Protein AF-A0A350P9B7-F1 (afdb_monomer)

Solvent-accessible surface area (backbone atoms only — not comparable to full-atom values): 4298 Å² total; per-residue (Å²): 116,55,77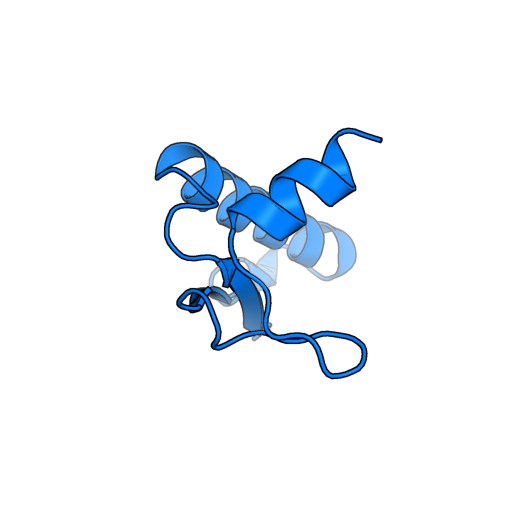,44,78,47,78,45,42,56,83,71,59,54,74,66,54,49,54,50,50,49,52,52,52,47,51,52,54,20,74,76,71,40,68,87,43,53,95,45,51,44,73,44,81,44,68,38,56,68,60,75,45,68,60,99,89,41,62,37,40,58,70,56,52,55,56,68,72,73,114

Foldseek 3Di:
DAEEEAEDAVPLDDPVRVVVVQVVVLVVVCVVPNVVCSVVHHYHYHHDYFQRDDDPPDGGHPVRVVVVVVD

Sequence (71 aa):
MPLITVKVFEDELDQAQSKKLIEEITNTVTRLTSEKLRPATWVVIEEIKDGHWGVAGNALSLDDVQKMMAD

pLDDT: mean 95.07, std 6.96, range [48.88, 98.62]

Nearest PDB structures (foldseek):
  4fdx-assembly1_B  TM=8.152E-01  e=1.213E-03  Methylibium petroleiphilum PM1
  3abf-assembly1_B  TM=9.004E-01  e=4.119E-03  Thermus thermophilus HB8
  3m21-assembly1_C  TM=8.875E-01  e=3.360E-03  Helicobacter pylori 26695
  3m21-assembly1_F  TM=7.914E-01  e=1.591E-03  Helicobacter pylori 26695
  8t9o-assembly1_A  TM=8.088E-01  e=5.785E-03  Herbaspirillum

InterPro domains:
  IPR004370 4-oxalocrotonate tautomerase-like domain [PF01361] (2-60)
  IPR014347 Tautomerase/MIF superfamily [G3DSA:3.30.429.10] (1-61)
  IPR014347 Tautomerase/MIF superfamily [SSF55331] (2-67)

Radius of gyration: 14.78 Å; Cα contacts (8 Å, |Δi|>4): 81; chains: 1; bounding box: 32×21×39 Å

Mean predicted aligned error: 3.11 Å

Structure (mmCIF, N/CA/C/O backbone):
data_AF-A0A350P9B7-F1
#
_entry.id   AF-A0A350P9B7-F1
#
loop_
_atom_site.group_PDB
_atom_site.id
_atom_site.type_symbol
_atom_site.label_atom_id
_atom_site.label_alt_id
_atom_site.label_comp_id
_atom_site.label_asym_id
_atom_site.label_entity_id
_atom_site.label_seq_id
_atom_site.pdbx_PDB_ins_code
_atom_site.Cartn_x
_atom_site.Cartn_y
_atom_site.Cartn_z
_atom_site.occupancy
_atom_site.B_iso_or_equiv
_atom_site.auth_seq_id
_atom_site.auth_comp_id
_atom_site.auth_asym_id
_atom_site.auth_atom_id
_a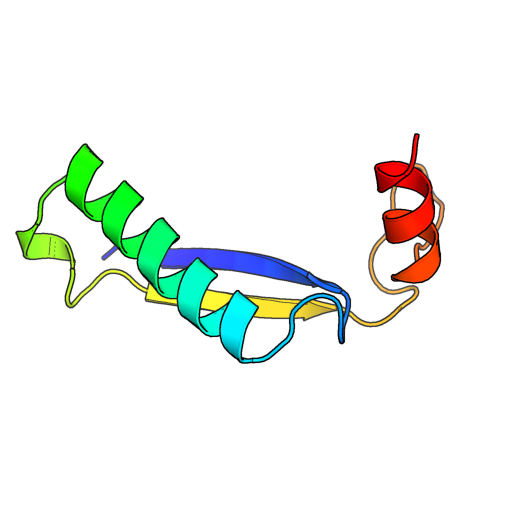tom_site.pdbx_PDB_model_num
ATOM 1 N N . MET A 1 1 ? -17.902 -0.651 5.540 1.00 86.88 1 MET A N 1
ATOM 2 C CA . MET A 1 1 ? -16.685 -1.481 5.479 1.00 86.88 1 MET A CA 1
ATOM 3 C C . MET A 1 1 ? -15.770 -0.834 4.456 1.00 86.88 1 MET A C 1
ATOM 5 O O . MET A 1 1 ? -16.084 -0.924 3.274 1.00 86.88 1 MET A O 1
ATOM 9 N N . PRO A 1 2 ? -14.783 -0.034 4.888 1.00 95.38 2 PRO A N 1
ATOM 10 C CA . PRO A 1 2 ? -13.849 0.615 3.972 1.00 95.38 2 PRO A CA 1
ATOM 11 C C . PRO A 1 2 ? -12.962 -0.421 3.275 1.00 95.38 2 PRO A C 1
ATOM 13 O O . PRO A 1 2 ? -12.442 -1.315 3.938 1.00 95.38 2 PRO A O 1
ATOM 16 N N . LEU A 1 3 ? -12.772 -0.272 1.966 1.00 97.88 3 LEU A N 1
ATOM 17 C CA . LEU A 1 3 ? -11.789 -1.021 1.186 1.00 97.88 3 LEU A CA 1
ATOM 18 C C . LEU A 1 3 ? -10.812 -0.028 0.567 1.00 97.88 3 LEU A C 1
ATOM 20 O O . LEU A 1 3 ? -11.230 0.934 -0.078 1.00 97.88 3 LEU A O 1
ATOM 24 N N . ILE A 1 4 ? -9.526 -0.275 0.777 1.00 98.31 4 ILE A N 1
ATOM 25 C CA . ILE A 1 4 ? -8.431 0.511 0.233 1.00 98.31 4 ILE A CA 1
ATOM 26 C C . ILE A 1 4 ? -7.554 -0.438 -0.573 1.00 98.31 4 ILE A C 1
ATOM 28 O O . ILE A 1 4 ? -7.101 -1.457 -0.053 1.00 98.31 4 ILE A O 1
ATOM 32 N N . THR A 1 5 ? -7.306 -0.087 -1.829 1.00 98.44 5 THR A N 1
ATOM 33 C CA . THR A 1 5 ? -6.372 -0.805 -2.695 1.00 98.44 5 THR A CA 1
ATOM 34 C C . THR A 1 5 ? -5.178 0.095 -2.949 1.00 98.44 5 THR A C 1
ATOM 36 O O . THR A 1 5 ? -5.331 1.202 -3.465 1.00 98.44 5 THR A O 1
ATOM 39 N N . VAL A 1 6 ? -3.997 -0.384 -2.583 1.00 98.06 6 VAL A N 1
ATOM 40 C CA . VAL A 1 6 ? -2.721 0.230 -2.934 1.00 98.06 6 VAL A CA 1
ATOM 41 C C . VAL A 1 6 ? -2.160 -0.562 -4.104 1.00 98.06 6 VAL A C 1
ATOM 43 O O . VAL A 1 6 ? -1.951 -1.764 -3.978 1.00 98.06 6 VAL A O 1
ATOM 46 N N . LYS A 1 7 ? -1.938 0.101 -5.237 1.00 97.50 7 LYS A N 1
ATOM 47 C CA . LYS A 1 7 ? -1.223 -0.490 -6.368 1.00 97.50 7 LYS A CA 1
ATOM 48 C C . LYS A 1 7 ? 0.215 0.002 -6.326 1.00 97.50 7 LYS A C 1
ATOM 50 O O . LYS A 1 7 ? 0.423 1.210 -6.225 1.00 97.50 7 LYS A O 1
ATOM 55 N N . VAL A 1 8 ? 1.154 -0.926 -6.397 1.00 96.44 8 VAL A N 1
ATOM 56 C CA . VAL A 1 8 ? 2.605 -0.692 -6.379 1.00 96.44 8 VAL A CA 1
ATOM 57 C C . VAL A 1 8 ? 3.259 -1.559 -7.446 1.00 96.44 8 VAL A C 1
ATOM 59 O O . VAL A 1 8 ? 2.613 -2.463 -7.978 1.00 96.44 8 VAL A O 1
ATOM 62 N N . PHE A 1 9 ? 4.512 -1.295 -7.783 1.00 97.00 9 PHE A N 1
ATOM 63 C CA . PHE A 1 9 ? 5.289 -2.225 -8.598 1.00 97.00 9 PHE A CA 1
ATOM 64 C C . PHE A 1 9 ? 5.669 -3.473 -7.791 1.00 97.00 9 PHE A C 1
ATOM 66 O O . PHE A 1 9 ? 5.769 -3.425 -6.564 1.00 97.00 9 PHE A O 1
ATOM 73 N N . GLU A 1 10 ? 5.858 -4.601 -8.481 1.00 96.38 10 GLU A N 1
ATOM 74 C CA . GLU A 1 10 ? 6.480 -5.789 -7.875 1.00 96.38 10 GLU A CA 1
ATOM 75 C C . GLU A 1 10 ? 7.832 -5.411 -7.250 1.00 96.38 10 GLU A C 1
ATOM 77 O O . GLU A 1 10 ? 8.586 -4.632 -7.828 1.00 96.38 10 GLU A O 1
ATOM 82 N N . ASP A 1 11 ? 8.104 -5.932 -6.050 1.00 94.25 11 ASP A N 1
ATOM 83 C CA . ASP A 1 11 ? 9.320 -5.673 -5.264 1.00 94.25 11 ASP A CA 1
ATOM 84 C C . ASP A 1 11 ? 9.548 -4.199 -4.840 1.00 94.25 11 ASP A C 1
ATOM 86 O O . ASP A 1 11 ? 10.582 -3.879 -4.249 1.00 94.25 11 ASP A O 1
ATOM 90 N N . GLU A 1 12 ? 8.581 -3.293 -5.059 1.00 94.38 12 GLU A N 1
ATOM 91 C CA . GLU A 1 12 ? 8.663 -1.896 -4.593 1.00 94.38 12 GLU A CA 1
ATOM 92 C C . GLU A 1 12 ? 8.633 -1.794 -3.060 1.00 94.38 12 GLU A C 1
ATOM 94 O O . GLU A 1 12 ? 9.288 -0.931 -2.470 1.00 94.38 12 GLU A O 1
ATOM 99 N N . LEU A 1 13 ? 7.859 -2.671 -2.412 1.00 95.31 13 LEU A N 1
ATOM 100 C CA . LEU A 1 13 ? 7.716 -2.728 -0.962 1.00 95.31 13 LEU A CA 1
ATOM 101 C C . LEU A 1 13 ? 8.268 -4.044 -0.426 1.00 95.31 13 LEU A C 1
ATOM 103 O O . LEU A 1 13 ? 7.801 -5.123 -0.782 1.00 95.31 13 LEU A O 1
ATOM 107 N N . ASP A 1 14 ? 9.166 -3.962 0.550 1.00 96.62 14 ASP A N 1
ATOM 108 C CA . ASP A 1 14 ? 9.503 -5.127 1.353 1.00 96.62 14 ASP A CA 1
ATOM 109 C C . ASP A 1 14 ? 8.337 -5.535 2.286 1.00 96.62 14 ASP A C 1
ATOM 111 O O . ASP A 1 14 ? 7.324 -4.839 2.465 1.00 96.62 14 ASP A O 1
ATOM 115 N N . GLN A 1 15 ? 8.478 -6.698 2.927 1.00 97.06 15 GLN A N 1
ATOM 116 C CA . GLN A 1 15 ? 7.456 -7.234 3.829 1.00 97.06 15 GLN A CA 1
ATOM 117 C C . GLN A 1 15 ? 7.151 -6.297 5.016 1.00 97.06 15 GLN A C 1
ATOM 119 O O . GLN A 1 15 ? 6.005 -6.215 5.474 1.00 97.06 15 GLN A O 1
ATOM 124 N N . ALA A 1 16 ? 8.160 -5.601 5.545 1.00 98.19 16 ALA A N 1
ATOM 125 C CA . ALA A 1 16 ? 8.002 -4.711 6.689 1.00 98.19 16 ALA A CA 1
ATOM 126 C C . ALA A 1 16 ? 7.292 -3.411 6.288 1.00 98.19 16 ALA A C 1
ATOM 128 O O . ALA A 1 16 ? 6.399 -2.953 7.008 1.00 98.19 16 ALA A O 1
ATOM 129 N N . GLN A 1 17 ? 7.636 -2.853 5.127 1.00 98.12 17 GLN A N 1
ATOM 130 C CA . GLN A 1 17 ? 6.985 -1.693 4.530 1.00 98.12 17 GLN A CA 1
ATOM 131 C C . GLN A 1 17 ? 5.517 -1.992 4.227 1.00 98.12 17 GLN A C 1
ATOM 133 O O . GLN A 1 17 ? 4.650 -1.224 4.643 1.00 98.12 17 GLN A O 1
ATOM 138 N N . SER A 1 18 ? 5.221 -3.146 3.623 1.00 98.12 18 SER A N 1
ATOM 139 C CA . SER A 1 18 ? 3.850 -3.601 3.366 1.00 98.12 18 SER A CA 1
ATOM 140 C C . SER A 1 18 ? 3.017 -3.686 4.649 1.00 98.12 18 SER A C 1
ATOM 142 O O . SER A 1 18 ? 1.911 -3.144 4.729 1.00 98.12 18 SER A O 1
ATOM 144 N N . LYS A 1 19 ? 3.568 -4.301 5.706 1.00 98.50 19 LYS A N 1
ATOM 145 C CA . LYS A 1 19 ? 2.900 -4.391 7.014 1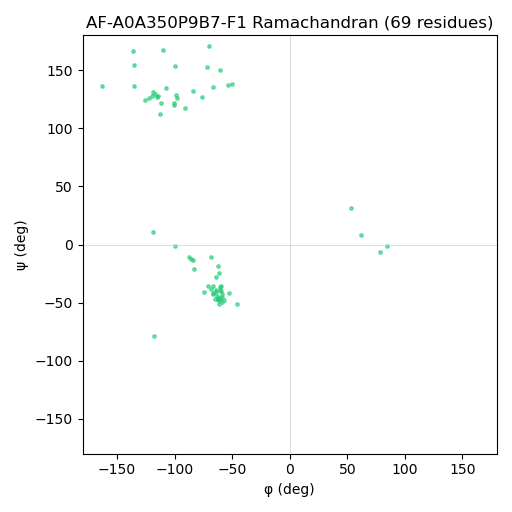.00 98.50 19 LYS A CA 1
ATOM 146 C C . LYS A 1 19 ? 2.629 -3.009 7.613 1.00 98.50 19 LYS A C 1
ATOM 148 O O . LYS A 1 19 ? 1.521 -2.754 8.086 1.00 98.50 19 LYS A O 1
ATOM 153 N N . LYS A 1 20 ? 3.628 -2.124 7.587 1.00 98.56 20 LYS A N 1
ATOM 154 C CA . LYS A 1 20 ? 3.510 -0.761 8.116 1.00 98.56 20 LYS A CA 1
ATOM 155 C C . LYS A 1 20 ? 2.485 0.060 7.332 1.00 98.56 20 LYS A C 1
ATOM 157 O O . LYS A 1 20 ? 1.710 0.797 7.931 1.00 98.56 20 LYS A O 1
ATOM 162 N N . LEU A 1 21 ? 2.437 -0.095 6.011 1.00 98.31 21 LEU A N 1
ATOM 163 C CA . LEU A 1 21 ? 1.485 0.610 5.158 1.00 98.31 21 LEU A CA 1
ATOM 164 C C . LEU A 1 21 ? 0.036 0.227 5.491 1.00 98.31 21 LEU A C 1
ATOM 166 O O . LEU A 1 21 ? -0.813 1.104 5.650 1.00 98.31 21 LEU A O 1
ATOM 170 N N . ILE A 1 22 ? -0.235 -1.069 5.674 1.00 98.50 22 ILE A N 1
ATOM 171 C CA . ILE A 1 22 ? -1.553 -1.570 6.096 1.00 98.50 22 ILE A CA 1
ATOM 172 C C . ILE A 1 22 ? -1.964 -0.976 7.450 1.00 98.50 22 ILE A C 1
ATOM 174 O O . ILE A 1 22 ? -3.107 -0.534 7.616 1.00 98.50 22 ILE A O 1
ATOM 178 N N . GLU A 1 23 ? -1.041 -0.945 8.412 1.00 98.62 23 GLU A N 1
ATOM 179 C CA . GLU A 1 23 ? -1.274 -0.373 9.739 1.00 98.62 23 GLU A CA 1
ATOM 180 C C . GLU A 1 23 ? -1.616 1.123 9.665 1.00 98.62 23 GLU A C 1
ATOM 182 O O . GLU A 1 23 ? -2.648 1.550 10.191 1.00 98.62 23 GLU A O 1
ATOM 187 N N . GLU A 1 24 ? -0.800 1.915 8.969 1.00 98.62 24 GLU A N 1
ATOM 188 C CA . GLU A 1 24 ? -0.955 3.371 8.886 1.00 98.62 24 GLU A CA 1
ATOM 189 C C . GLU A 1 24 ? -2.202 3.799 8.100 1.00 98.62 24 GLU A C 1
ATOM 191 O O . GLU A 1 24 ? -2.906 4.733 8.505 1.00 98.62 24 GLU A O 1
ATOM 196 N N . ILE A 1 25 ? -2.537 3.092 7.014 1.00 98.38 25 ILE A N 1
ATOM 197 C CA . ILE A 1 25 ? -3.788 3.317 6.276 1.00 98.38 25 ILE A CA 1
ATOM 198 C C . ILE A 1 25 ? -4.981 3.027 7.184 1.00 98.38 25 ILE A C 1
ATOM 200 O O . ILE A 1 25 ? -5.893 3.852 7.288 1.00 98.38 25 ILE A O 1
ATOM 204 N N . THR A 1 26 ? -4.962 1.891 7.889 1.00 98.50 26 THR A N 1
ATOM 205 C CA . THR A 1 26 ? -6.039 1.521 8.815 1.00 98.50 26 THR A CA 1
ATOM 206 C C . THR A 1 26 ? -6.209 2.582 9.900 1.00 98.50 26 THR A C 1
ATOM 208 O O . THR A 1 26 ? -7.320 3.071 10.103 1.00 98.50 26 THR A O 1
ATOM 211 N N . ASN A 1 27 ? -5.113 2.995 10.545 1.00 98.44 27 ASN A N 1
ATOM 212 C CA . ASN A 1 27 ? -5.112 4.040 11.570 1.00 98.44 27 ASN A CA 1
ATOM 213 C C . ASN A 1 27 ? -5.657 5.369 11.042 1.00 98.44 27 ASN A C 1
ATOM 215 O O . ASN A 1 27 ? -6.431 6.040 11.722 1.00 98.44 27 ASN A O 1
ATOM 219 N N . THR A 1 28 ? -5.275 5.756 9.827 1.00 98.31 28 THR A N 1
ATOM 220 C CA . THR A 1 28 ? -5.732 7.005 9.213 1.00 98.31 28 THR A CA 1
ATOM 221 C C . THR A 1 28 ? -7.232 6.974 8.950 1.00 98.31 28 THR A C 1
ATOM 223 O O . THR A 1 28 ? -7.940 7.913 9.320 1.00 98.31 28 THR A O 1
ATOM 226 N N . VAL A 1 29 ? -7.737 5.882 8.373 1.00 97.75 29 VAL A N 1
ATOM 227 C CA . VAL A 1 29 ? -9.167 5.714 8.090 1.00 97.75 29 VAL A CA 1
ATOM 228 C C . VAL A 1 29 ? -9.979 5.744 9.381 1.00 97.75 29 VAL A C 1
ATOM 230 O O . VAL A 1 29 ? -10.968 6.476 9.458 1.00 97.75 29 VAL A O 1
ATOM 233 N N . THR A 1 30 ? -9.575 4.997 10.411 1.00 97.44 30 THR A N 1
ATOM 234 C CA . THR A 1 30 ? -10.348 4.916 11.659 1.00 97.44 30 THR A CA 1
ATOM 235 C C . THR A 1 30 ? -10.292 6.209 12.464 1.00 97.44 30 THR A C 1
ATOM 237 O O . THR A 1 30 ? -11.316 6.616 13.014 1.00 97.44 30 THR A O 1
ATOM 240 N N . ARG A 1 31 ? -9.147 6.906 12.460 1.00 98.06 31 ARG A N 1
ATOM 241 C CA . ARG A 1 31 ? -8.987 8.231 13.079 1.00 98.06 31 ARG A CA 1
ATOM 242 C C . ARG A 1 31 ? -9.917 9.275 12.462 1.00 98.06 31 ARG A C 1
ATOM 244 O O . ARG A 1 31 ? -10.440 10.112 13.188 1.00 98.06 31 ARG A O 1
ATOM 251 N N . LEU A 1 32 ? -10.110 9.244 11.142 1.00 97.56 32 LEU A N 1
ATOM 252 C CA . LEU A 1 32 ? -10.947 10.216 10.427 1.00 97.56 32 LEU A CA 1
ATOM 253 C C . LEU A 1 32 ? -12.441 9.875 10.446 1.00 97.56 32 LEU A C 1
ATOM 255 O O . LEU A 1 32 ? -13.268 10.752 10.215 1.00 97.56 32 LEU A O 1
ATOM 259 N N . THR A 1 33 ? -12.793 8.611 10.683 1.00 94.38 33 THR A N 1
ATOM 260 C CA . THR A 1 33 ? -14.179 8.133 10.584 1.00 94.38 33 THR A CA 1
ATOM 261 C C . THR A 1 33 ? -14.697 7.619 11.926 1.00 94.38 33 THR A C 1
ATOM 263 O O . THR A 1 33 ? -15.454 8.304 12.609 1.00 94.38 33 THR A O 1
ATOM 266 N N . SER A 1 34 ? -14.321 6.401 12.315 1.00 96.56 34 SER A N 1
ATOM 267 C CA . SER A 1 34 ? -14.651 5.798 13.602 1.00 96.56 34 SER A CA 1
ATOM 268 C C . SER A 1 34 ? -13.744 4.608 13.901 1.00 96.56 34 SER A C 1
ATOM 270 O O . SER A 1 34 ? -13.578 3.715 13.070 1.00 96.56 34 SER A O 1
ATOM 272 N N . GLU A 1 35 ? -13.265 4.517 15.141 1.00 97.19 35 GLU A N 1
ATOM 273 C CA . GLU A 1 35 ? -12.471 3.378 15.621 1.00 97.19 35 GLU A CA 1
ATOM 274 C C . GLU A 1 35 ? -13.229 2.043 15.572 1.00 97.19 35 GLU A C 1
ATOM 276 O O . GLU A 1 35 ? -12.636 0.983 15.383 1.00 97.19 35 GLU A O 1
ATOM 281 N N . LYS A 1 36 ? -14.567 2.085 15.614 1.00 97.12 36 LYS A N 1
ATOM 282 C CA . LYS A 1 36 ? -15.418 0.893 15.472 1.00 97.12 36 LYS A CA 1
ATOM 283 C C . LYS A 1 36 ? -15.276 0.206 14.112 1.00 97.12 36 LYS A C 1
ATOM 285 O O . LYS A 1 36 ? -15.671 -0.948 13.979 1.00 97.12 36 LYS A O 1
ATOM 290 N N . LEU A 1 37 ? -14.749 0.906 13.106 1.00 96.38 37 LEU A N 1
ATOM 291 C CA . LEU A 1 37 ? -14.570 0.364 11.763 1.00 96.38 37 LEU A CA 1
ATOM 292 C C . LEU A 1 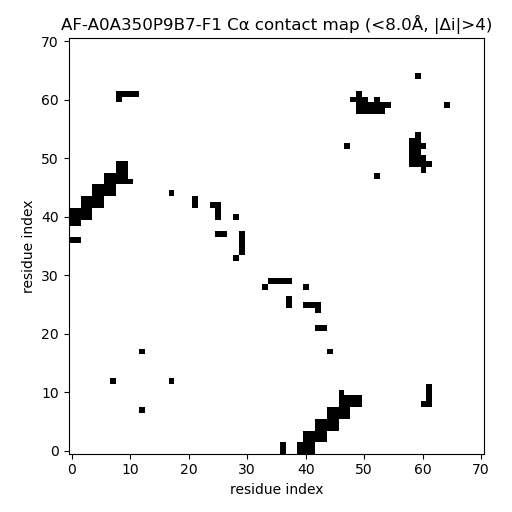37 ? -13.275 -0.433 11.597 1.00 96.38 37 LEU A C 1
ATOM 294 O O . LEU A 1 37 ? -13.192 -1.171 10.624 1.00 96.38 37 LEU A O 1
ATOM 298 N N . ARG A 1 38 ? -12.313 -0.365 12.533 1.00 97.31 38 ARG A N 1
ATOM 299 C CA . ARG A 1 38 ? -11.025 -1.078 12.435 1.00 97.31 38 ARG A CA 1
ATOM 300 C C . ARG A 1 38 ? -11.136 -2.549 12.005 1.00 97.31 38 ARG A C 1
ATOM 302 O O . ARG A 1 38 ? -10.457 -2.906 11.047 1.00 97.31 38 ARG A O 1
ATOM 309 N N . PRO A 1 39 ? -11.977 -3.404 12.624 1.00 97.62 39 PRO A N 1
ATOM 310 C CA . PRO A 1 39 ? -12.067 -4.816 12.230 1.00 97.62 39 PRO A CA 1
ATOM 311 C C . PRO A 1 39 ? -12.679 -5.032 10.836 1.00 97.62 39 PRO A C 1
ATOM 313 O O . PRO A 1 39 ? -12.649 -6.143 10.318 1.00 97.62 39 PRO A O 1
ATOM 316 N N . ALA A 1 40 ? -13.259 -3.990 10.239 1.00 96.88 40 ALA A N 1
ATOM 317 C CA . ALA A 1 40 ? -13.917 -4.020 8.940 1.00 96.88 40 ALA A CA 1
ATOM 318 C C . ALA A 1 40 ? -13.259 -3.087 7.904 1.00 96.88 40 ALA A C 1
ATOM 320 O O . ALA A 1 40 ? -13.854 -2.846 6.850 1.00 96.88 40 ALA A O 1
ATOM 321 N N . THR A 1 41 ? -12.077 -2.542 8.212 1.00 97.75 41 THR A N 1
ATOM 322 C CA . THR A 1 41 ? -11.239 -1.775 7.283 1.00 97.75 41 THR A CA 1
ATOM 323 C C . THR A 1 41 ? -10.292 -2.739 6.589 1.00 97.75 41 THR A C 1
ATOM 325 O O . THR A 1 41 ? -9.493 -3.404 7.243 1.00 97.75 41 THR A O 1
ATOM 328 N N . TRP A 1 42 ? -10.409 -2.847 5.270 1.00 98.19 42 TRP A N 1
ATOM 329 C CA . TRP A 1 42 ? -9.612 -3.760 4.460 1.00 98.19 42 TRP A CA 1
ATOM 330 C C . TRP A 1 42 ? -8.580 -2.970 3.664 1.00 98.19 42 TRP A C 1
ATOM 332 O O . TRP A 1 42 ? -8.911 -1.952 3.054 1.00 98.19 42 TRP A O 1
ATOM 342 N N . VAL A 1 43 ? -7.344 -3.463 3.654 1.00 98.44 43 VAL A N 1
ATOM 343 C CA . VAL A 1 43 ? -6.249 -2.914 2.854 1.00 98.44 43 VAL A CA 1
ATOM 344 C C . VAL A 1 43 ? -5.677 -4.044 2.013 1.00 98.44 43 VAL A C 1
ATOM 346 O O . VAL A 1 43 ? -5.292 -5.081 2.551 1.00 98.44 43 VAL A O 1
ATOM 349 N N . VAL A 1 44 ? -5.651 -3.844 0.702 1.00 98.38 44 VAL A N 1
ATOM 350 C CA . VAL A 1 44 ? -5.093 -4.784 -0.271 1.00 98.38 44 VAL A CA 1
ATOM 351 C C . VAL A 1 44 ? -3.920 -4.102 -0.957 1.00 98.38 44 VAL A C 1
ATOM 353 O O . VAL A 1 44 ? -4.059 -2.972 -1.424 1.00 98.38 44 VAL A O 1
ATOM 356 N N . ILE A 1 45 ? -2.777 -4.781 -1.002 1.00 98.31 45 ILE A N 1
ATOM 357 C CA . ILE A 1 45 ? -1.618 -4.367 -1.794 1.00 98.31 45 ILE A CA 1
ATOM 358 C C . ILE A 1 45 ? -1.626 -5.223 -3.061 1.00 98.31 45 ILE A C 1
ATOM 360 O O . ILE A 1 45 ? -1.658 -6.449 -2.977 1.00 98.31 45 ILE A O 1
ATOM 364 N N . GLU A 1 46 ? -1.670 -4.569 -4.216 1.00 98.25 46 GLU A N 1
ATOM 365 C CA . GLU A 1 46 ? -1.628 -5.193 -5.535 1.00 98.25 46 GLU A CA 1
ATOM 366 C C . GLU A 1 46 ? -0.314 -4.817 -6.211 1.00 98.25 46 GLU A C 1
ATOM 368 O O . GLU A 1 46 ? -0.099 -3.657 -6.565 1.00 98.25 46 GLU A O 1
ATOM 373 N N . GLU A 1 47 ? 0.545 -5.811 -6.390 1.00 97.38 47 GLU A N 1
ATOM 374 C CA . GLU A 1 47 ? 1.811 -5.656 -7.092 1.00 97.38 47 GLU A CA 1
ATOM 375 C C . GLU A 1 47 ? 1.597 -5.792 -8.602 1.00 97.38 47 GLU A C 1
ATOM 377 O O . GLU A 1 47 ? 0.910 -6.700 -9.086 1.00 97.38 47 GLU A O 1
ATOM 382 N N . ILE A 1 48 ? 2.156 -4.845 -9.348 1.00 97.75 48 ILE A N 1
ATOM 383 C CA . ILE A 1 4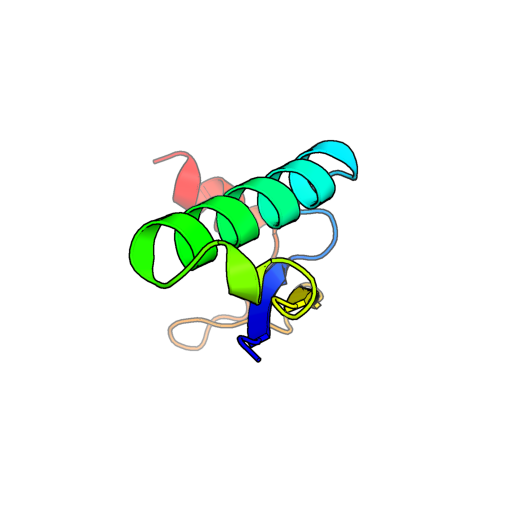8 ? 2.028 -4.735 -10.793 1.00 97.75 48 ILE A CA 1
ATOM 384 C C . ILE A 1 48 ? 3.400 -4.957 -11.418 1.00 97.75 48 ILE A C 1
ATOM 386 O O . ILE A 1 48 ? 4.375 -4.295 -11.075 1.00 97.75 48 ILE A O 1
ATOM 390 N N . LYS A 1 49 ? 3.454 -5.883 -12.373 1.00 97.62 49 LYS A N 1
ATOM 391 C CA . LYS A 1 49 ? 4.662 -6.187 -13.142 1.00 97.62 49 LYS A CA 1
ATOM 392 C C . LYS A 1 49 ? 5.167 -4.982 -13.918 1.00 97.62 49 LYS A C 1
ATOM 394 O O . LYS A 1 49 ? 4.377 -4.186 -14.436 1.00 97.62 49 LYS A O 1
ATOM 399 N N . ASP A 1 50 ? 6.477 -4.946 -14.112 1.00 97.31 50 ASP A N 1
ATOM 400 C CA . ASP A 1 50 ? 7.107 -4.039 -15.060 1.00 97.31 50 ASP A CA 1
ATOM 401 C C . ASP A 1 50 ? 6.437 -4.113 -16.438 1.00 97.31 50 ASP A C 1
ATOM 403 O O . ASP A 1 50 ? 6.068 -5.178 -16.943 1.00 97.31 50 ASP A O 1
ATOM 407 N N . GLY A 1 51 ? 6.243 -2.945 -17.044 1.00 96.88 51 GLY A N 1
ATOM 408 C CA . GLY A 1 51 ? 5.575 -2.794 -18.330 1.00 96.88 51 GLY A CA 1
ATOM 409 C C . GLY A 1 51 ? 4.043 -2.873 -18.276 1.00 96.88 51 GLY A C 1
ATOM 410 O O . GLY A 1 51 ? 3.392 -2.623 -19.290 1.00 96.88 51 GLY A O 1
ATOM 411 N N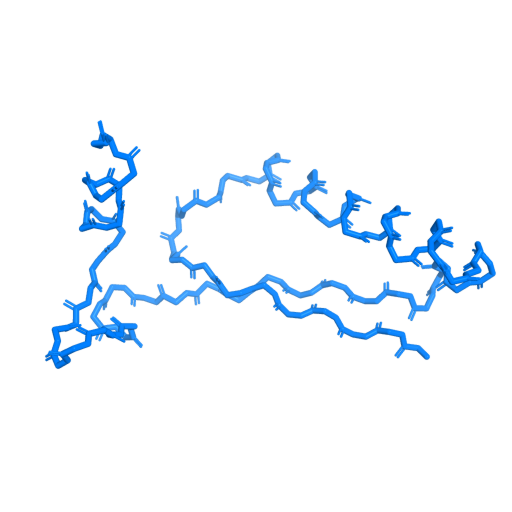 . HIS A 1 52 ? 3.440 -3.204 -17.127 1.00 97.19 52 HIS A N 1
ATOM 412 C CA . HIS A 1 52 ? 1.980 -3.310 -16.974 1.00 97.19 52 HIS A CA 1
ATOM 413 C C . HIS A 1 52 ? 1.342 -2.071 -16.320 1.00 97.19 52 HIS A C 1
ATOM 415 O O . HIS A 1 52 ? 0.118 -1.989 -16.202 1.00 97.19 52 HIS A O 1
ATOM 421 N N . TRP A 1 53 ? 2.154 -1.082 -15.946 1.00 96.06 53 TRP A N 1
ATOM 422 C CA . TRP A 1 53 ? 1.726 0.252 -15.530 1.00 96.06 53 TRP A CA 1
ATOM 423 C C . TRP A 1 53 ? 2.317 1.272 -16.501 1.00 96.06 53 TRP A C 1
ATOM 425 O O . TRP A 1 53 ? 3.510 1.223 -16.777 1.00 96.06 53 TRP A O 1
ATOM 435 N N . GLY A 1 54 ? 1.516 2.206 -17.026 1.00 94.25 54 GLY A N 1
ATOM 436 C CA . GLY A 1 54 ? 2.035 3.268 -17.890 1.00 94.25 54 GLY A CA 1
ATOM 437 C C . GLY A 1 54 ? 1.501 4.665 -17.594 1.00 94.25 54 GLY A C 1
ATOM 438 O O . GLY A 1 54 ? 0.395 4.835 -17.083 1.00 94.25 54 GLY A O 1
ATOM 439 N N . VAL A 1 55 ? 2.298 5.673 -17.953 1.00 93.31 55 VAL A N 1
ATOM 440 C CA . VAL A 1 55 ? 1.959 7.103 -17.886 1.00 93.31 55 VAL A CA 1
ATOM 441 C C . VAL A 1 55 ? 2.398 7.772 -19.188 1.00 93.31 55 VAL A C 1
ATOM 443 O O . VAL A 1 55 ? 3.478 7.500 -19.706 1.00 93.31 55 VAL A O 1
ATOM 446 N N . ALA A 1 56 ? 1.547 8.642 -19.742 1.00 93.69 56 ALA A N 1
ATOM 447 C CA . ALA A 1 56 ? 1.814 9.377 -20.987 1.00 93.69 56 ALA A CA 1
ATOM 448 C C . ALA A 1 56 ? 2.214 8.487 -22.190 1.00 93.69 56 ALA A C 1
ATOM 450 O O . ALA A 1 56 ? 2.969 8.909 -23.059 1.00 93.69 56 ALA A O 1
ATOM 451 N N . GLY A 1 57 ? 1.702 7.252 -22.244 1.00 95.69 57 GLY A N 1
ATOM 452 C CA . GLY A 1 57 ? 2.005 6.289 -23.309 1.00 95.69 57 GLY A CA 1
ATOM 453 C C . GLY A 1 57 ? 3.294 5.486 -23.108 1.00 95.69 57 GLY A C 1
ATOM 454 O O . GLY A 1 57 ? 3.579 4.616 -23.925 1.00 95.69 57 GLY A O 1
ATOM 455 N N . ASN A 1 58 ? 4.037 5.725 -22.025 1.00 94.31 58 ASN A N 1
ATOM 456 C CA . ASN A 1 58 ? 5.225 4.952 -21.677 1.00 94.31 58 ASN A CA 1
ATOM 457 C C . ASN A 1 58 ? 4.859 3.898 -20.638 1.00 94.31 58 ASN A C 1
ATOM 459 O O . ASN A 1 58 ? 4.293 4.232 -19.597 1.00 94.31 58 ASN A O 1
ATOM 463 N N . ALA A 1 59 ? 5.176 2.640 -20.932 1.00 96.69 59 ALA A N 1
ATOM 464 C CA . ALA A 1 59 ? 5.119 1.570 -19.953 1.00 96.69 59 ALA A CA 1
ATOM 465 C C . ALA A 1 59 ? 6.335 1.700 -19.027 1.00 96.69 59 ALA A C 1
ATOM 467 O O . ALA A 1 59 ? 7.458 1.828 -19.509 1.00 96.69 59 ALA A O 1
ATOM 468 N N . LEU A 1 60 ? 6.083 1.727 -17.725 1.00 96.31 60 LEU A N 1
ATOM 469 C CA . LEU A 1 60 ? 7.074 1.979 -16.690 1.00 96.31 60 LEU A CA 1
ATOM 470 C C . LEU A 1 60 ? 7.538 0.665 -16.064 1.00 96.31 60 LEU A C 1
ATOM 472 O O . LEU A 1 60 ? 6.801 -0.326 -16.029 1.00 96.31 60 LEU A O 1
ATOM 476 N N . SER A 1 61 ? 8.753 0.702 -15.543 1.00 96.19 61 SER A N 1
ATOM 477 C CA . SER A 1 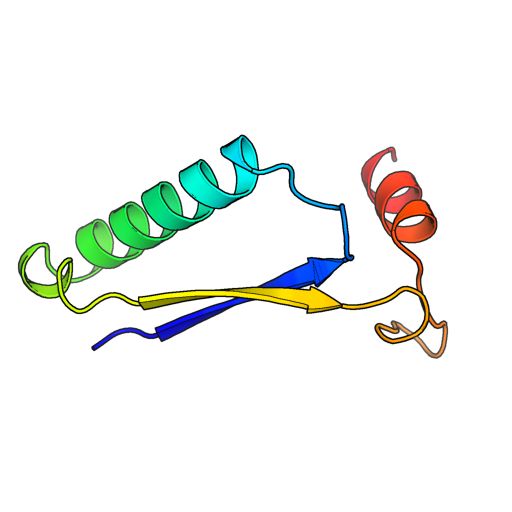61 ? 9.313 -0.278 -14.619 1.00 96.19 61 SER A CA 1
ATOM 478 C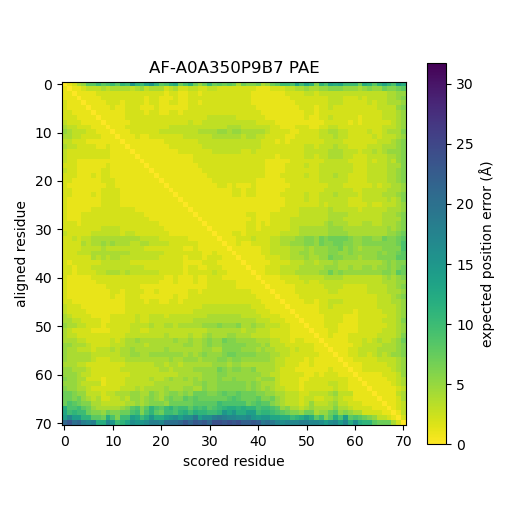 C . SER A 1 61 ? 9.478 0.325 -13.225 1.00 96.19 61 SER A C 1
ATOM 480 O O . SER A 1 61 ? 9.437 1.552 -13.063 1.00 96.19 61 SER A O 1
ATOM 482 N N . LEU A 1 62 ? 9.732 -0.522 -12.228 1.00 94.81 62 LEU A N 1
ATOM 483 C CA . LEU A 1 62 ? 10.145 -0.070 -10.898 1.00 94.81 62 LEU A CA 1
ATOM 484 C C . LEU A 1 62 ? 11.356 0.883 -10.969 1.00 94.81 62 LEU A C 1
ATOM 486 O O . LEU A 1 62 ? 11.361 1.929 -10.318 1.00 94.81 62 LEU A O 1
ATOM 490 N N . ASP A 1 63 ? 12.345 0.576 -11.813 1.00 94.94 63 ASP A N 1
ATOM 491 C CA . ASP A 1 63 ? 13.544 1.403 -12.008 1.00 94.94 63 ASP A CA 1
ATOM 492 C C . ASP A 1 63 ? 13.215 2.816 -12.515 1.00 94.94 63 ASP A C 1
ATOM 494 O O . ASP A 1 63 ? 13.882 3.786 -12.143 1.00 94.94 63 ASP A O 1
ATOM 498 N N . ASP A 1 64 ? 12.209 2.954 -13.383 1.00 92.75 64 ASP A N 1
ATOM 499 C CA . ASP A 1 64 ? 11.785 4.261 -13.895 1.00 92.75 64 ASP A CA 1
ATOM 500 C C . ASP A 1 64 ? 11.177 5.109 -12.776 1.00 92.75 64 ASP A C 1
ATOM 502 O O . ASP A 1 64 ? 11.498 6.291 -12.649 1.00 92.75 64 ASP A O 1
ATOM 506 N N . VAL A 1 65 ? 10.356 4.496 -11.918 1.00 86.94 65 VAL A N 1
ATOM 507 C CA . VAL A 1 65 ? 9.749 5.175 -10.765 1.00 86.94 65 VAL A CA 1
ATOM 508 C C . VAL A 1 65 ? 10.797 5.572 -9.730 1.00 86.94 65 VAL A C 1
ATOM 510 O O . VAL A 1 65 ? 10.767 6.699 -9.237 1.00 86.94 65 VAL A O 1
ATOM 513 N N . GLN A 1 66 ? 11.764 4.701 -9.435 1.00 88.44 66 GLN A N 1
ATOM 514 C CA . GLN A 1 66 ? 12.853 5.021 -8.508 1.00 88.44 66 GLN A CA 1
ATOM 515 C C . GLN A 1 66 ? 13.678 6.222 -8.985 1.00 88.44 66 GLN A C 1
ATOM 517 O O . GLN A 1 66 ? 14.025 7.085 -8.179 1.00 88.44 66 GLN A O 1
ATOM 522 N N . LYS A 1 67 ? 13.943 6.324 -10.294 1.00 90.69 67 LYS A N 1
ATOM 523 C CA . LYS A 1 67 ? 14.607 7.501 -10.877 1.00 90.69 67 LYS A CA 1
ATOM 524 C C . LYS A 1 67 ? 13.755 8.760 -10.733 1.00 90.69 67 LYS A C 1
ATOM 526 O O . LYS A 1 67 ? 14.292 9.796 -10.372 1.00 90.69 67 LYS A O 1
ATOM 531 N N . MET A 1 68 ? 12.438 8.668 -10.944 1.00 84.31 68 MET A N 1
ATOM 532 C CA . MET A 1 68 ? 11.520 9.804 -10.772 1.00 84.31 68 MET A CA 1
ATOM 533 C C . MET A 1 68 ? 11.439 10.316 -9.325 1.00 84.31 68 MET A C 1
ATOM 535 O O . MET A 1 68 ? 11.120 11.483 -9.125 1.00 84.31 68 MET A O 1
ATOM 539 N N . MET A 1 69 ? 11.676 9.462 -8.324 1.00 78.94 69 MET A N 1
ATOM 540 C CA . MET A 1 69 ? 11.665 9.841 -6.901 1.00 78.94 69 MET A CA 1
ATOM 541 C C . MET A 1 69 ? 13.007 10.389 -6.390 1.00 78.94 69 MET A C 1
ATOM 543 O O . MET A 1 69 ? 13.063 10.892 -5.268 1.00 78.94 69 MET A O 1
ATOM 547 N N . ALA A 1 70 ? 14.087 10.235 -7.160 1.00 75.94 70 ALA A N 1
ATOM 548 C CA 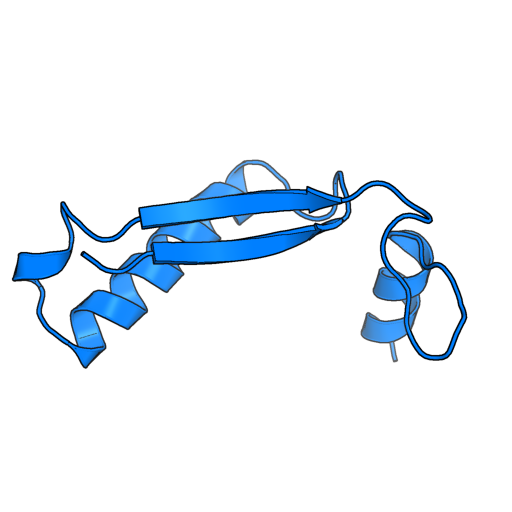. ALA A 1 70 ? 15.433 10.655 -6.772 1.00 75.94 70 ALA A CA 1
ATOM 549 C C . ALA A 1 70 ? 15.757 12.120 -7.135 1.00 75.94 70 ALA A C 1
ATOM 551 O O . ALA A 1 70 ? 16.775 12.634 -6.663 1.00 75.94 70 ALA A O 1
ATOM 552 N N . ASP A 1 71 ? 14.901 12.764 -7.935 1.00 48.88 71 ASP A N 1
ATOM 553 C CA . ASP A 1 71 ? 14.970 14.178 -8.337 1.00 48.88 71 ASP A CA 1
ATOM 554 C C . ASP A 1 71 ? 14.097 15.080 -7.439 1.00 48.88 71 ASP A C 1
ATOM 556 O O . ASP A 1 71 ? 14.505 16.242 -7.192 1.00 48.88 71 ASP A O 1
#

Secondary structure (DSSP, 8-state):
--EEEEEEETTSS-HHHHHHHHHHHHHHHHHHS-GGGGGG-EEEEEEE-TTSEEETTEEE-HHHHHHHH--

Organism: NCBI:txid589873